Protein AF-A0A6V8NPW7-F1 (afdb_monomer_lite)

InterPro domains:
  IPR004839 Aminotransferase, class I/classII, large domain [PF00155] (4-64)
  IPR015421 Pyridoxal phosphate-dependent transferase, major domain [G3DSA:3.40.640.10] (4-66)
  IPR015424 Pyridoxal phosphate-dependent transferase [SSF53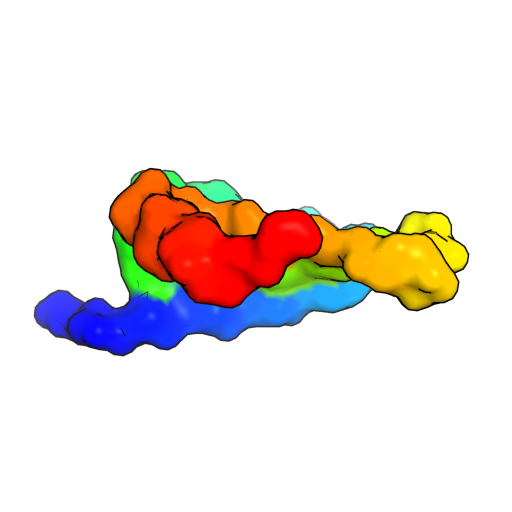383] (4-65)

Sequence (66 aa):
MTETLVVVDEAYGEFCPTSVIDLTNRHANLAVVKTFSKALRLAGARVGVLVASEPIVKEVQKVKLP

Structure (mmCIF, N/CA/C/O backbone):
data_AF-A0A6V8NPW7-F1
#
_entry.id   AF-A0A6V8NPW7-F1
#
loop_
_atom_site.group_PDB
_atom_site.id
_atom_site.type_symbol
_atom_site.label_atom_id
_atom_site.label_alt_id
_atom_site.label_comp_id
_atom_site.label_asym_id
_atom_site.label_entity_id
_atom_site.label_seq_id
_atom_site.pdbx_PDB_ins_code
_atom_site.Cartn_x
_atom_site.Cartn_y
_atom_site.Cartn_z
_atom_site.occupancy
_atom_site.B_iso_or_equiv
_atom_site.auth_seq_id
_atom_site.auth_comp_id
_atom_site.auth_asym_id
_atom_site.auth_atom_id
_atom_site.pdbx_PDB_model_num
ATOM 1 N N . MET A 1 1 ? -19.633 -12.921 7.046 1.00 51.00 1 MET A N 1
ATOM 2 C CA . MET A 1 1 ? -18.690 -11.932 6.484 1.00 51.00 1 MET A CA 1
ATOM 3 C C . MET A 1 1 ? -17.318 -12.317 6.994 1.00 51.00 1 MET A C 1
ATOM 5 O O . MET A 1 1 ? -17.212 -12.614 8.173 1.00 51.00 1 MET A O 1
ATOM 9 N N . THR A 1 2 ? -16.320 -12.463 6.130 1.00 51.28 2 THR A N 1
ATOM 10 C CA . THR A 1 2 ? -14.977 -12.868 6.561 1.00 51.28 2 THR A CA 1
ATOM 11 C C . THR A 1 2 ? -14.357 -11.753 7.403 1.00 51.28 2 THR A C 1
ATOM 13 O O . THR A 1 2 ? -14.092 -10.668 6.900 1.00 51.28 2 THR A O 1
ATOM 16 N N . GLU A 1 3 ? -14.145 -12.023 8.690 1.00 76.19 3 GLU A N 1
ATOM 17 C CA . GLU A 1 3 ? -13.604 -11.079 9.685 1.00 76.19 3 GLU A CA 1
ATOM 18 C C . GLU A 1 3 ? -12.074 -10.929 9.623 1.00 76.19 3 GLU A C 1
ATOM 20 O O . GLU A 1 3 ? -11.431 -10.471 10.562 1.00 76.19 3 GLU A O 1
ATOM 25 N N . THR A 1 4 ? -11.456 -11.350 8.522 1.00 93.56 4 THR A N 1
ATOM 26 C CA . THR A 1 4 ? -10.001 -11.398 8.383 1.00 93.56 4 THR A CA 1
ATOM 27 C C . THR A 1 4 ? -9.518 -10.253 7.507 1.00 93.56 4 THR A C 1
ATOM 29 O O . THR A 1 4 ? -10.045 -10.033 6.414 1.00 93.56 4 THR A O 1
ATOM 32 N N . LEU A 1 5 ? -8.494 -9.541 7.977 1.00 95.62 5 LEU A N 1
ATOM 33 C CA . LEU A 1 5 ? -7.754 -8.573 7.175 1.00 95.62 5 LEU A CA 1
ATOM 34 C C . LEU A 1 5 ? -7.027 -9.304 6.038 1.00 95.62 5 LEU A C 1
ATOM 36 O O . LEU A 1 5 ? -6.221 -10.200 6.286 1.00 95.62 5 LEU A O 1
ATOM 40 N N . VAL A 1 6 ? -7.291 -8.901 4.798 1.00 97.31 6 VAL A N 1
ATOM 41 C CA . VAL A 1 6 ? -6.566 -9.364 3.614 1.00 97.31 6 VAL A CA 1
ATOM 42 C C . VAL A 1 6 ? -5.528 -8.312 3.255 1.00 97.31 6 VAL A C 1
ATOM 44 O O . VAL A 1 6 ? -5.868 -7.151 3.037 1.00 97.31 6 VAL A O 1
ATOM 47 N N . VAL A 1 7 ? -4.265 -8.724 3.175 1.00 98.06 7 VAL A N 1
ATOM 48 C CA . VAL A 1 7 ? -3.164 -7.859 2.743 1.00 98.06 7 VAL A CA 1
ATOM 49 C C . VAL A 1 7 ? -2.632 -8.374 1.414 1.00 98.06 7 VAL A C 1
ATOM 51 O O . VAL A 1 7 ? -2.197 -9.520 1.323 1.00 98.06 7 VAL A O 1
ATOM 54 N N . VAL A 1 8 ? -2.668 -7.528 0.388 1.00 98.25 8 VAL A N 1
ATOM 55 C CA . VAL A 1 8 ? -2.079 -7.811 -0.922 1.00 98.25 8 VAL A CA 1
ATOM 56 C C . VAL A 1 8 ? -0.776 -7.032 -1.047 1.00 98.25 8 VAL A C 1
ATOM 58 O O . VAL A 1 8 ? -0.768 -5.802 -0.985 1.00 98.25 8 VAL A O 1
ATOM 61 N N . ASP A 1 9 ? 0.329 -7.754 -1.214 1.00 98.19 9 ASP A N 1
ATOM 62 C CA . ASP A 1 9 ? 1.646 -7.168 -1.453 1.00 98.19 9 ASP A CA 1
ATOM 63 C C . ASP A 1 9 ? 1.880 -6.967 -2.954 1.00 98.19 9 ASP A C 1
ATOM 65 O O . ASP A 1 9 ? 2.144 -7.910 -3.700 1.00 98.19 9 ASP A O 1
ATOM 69 N N . GLU A 1 10 ? 1.781 -5.713 -3.394 1.00 98.12 10 GLU A N 1
ATOM 70 C CA . GLU A 1 10 ? 2.087 -5.275 -4.752 1.00 98.12 10 GLU A CA 1
ATOM 71 C C . GLU A 1 10 ? 3.513 -4.704 -4.859 1.00 98.12 10 GLU A C 1
ATOM 73 O O . GLU A 1 10 ? 3.745 -3.701 -5.536 1.00 98.12 10 GLU A O 1
ATOM 78 N N . ALA A 1 11 ? 4.513 -5.345 -4.240 1.00 97.56 11 ALA A N 1
ATOM 79 C CA . ALA A 1 11 ? 5.918 -4.939 -4.368 1.00 97.56 11 ALA A CA 1
ATOM 80 C C . ALA A 1 11 ? 6.434 -4.880 -5.822 1.00 97.56 11 ALA A C 1
ATOM 82 O O . ALA A 1 11 ? 7.407 -4.178 -6.099 1.00 97.56 11 ALA A O 1
ATOM 83 N N . TYR A 1 12 ? 5.803 -5.627 -6.731 1.00 97.19 12 TYR A N 1
ATOM 84 C CA . TYR A 1 12 ? 6.079 -5.629 -8.171 1.00 97.19 12 TYR A CA 1
ATOM 85 C C . TYR A 1 12 ? 4.875 -5.149 -8.998 1.00 97.19 12 TYR A C 1
ATOM 87 O O . TYR A 1 12 ? 4.826 -5.402 -10.201 1.00 97.19 12 TYR A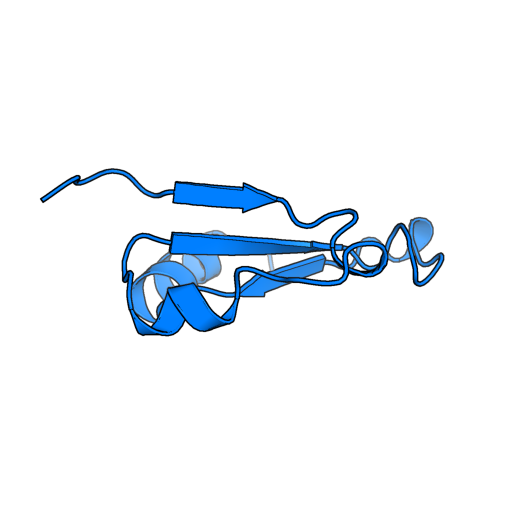 O 1
ATOM 95 N N . GLY A 1 13 ? 3.901 -4.476 -8.373 1.00 96.69 13 GLY A N 1
ATOM 96 C CA . GLY A 1 13 ? 2.661 -4.058 -9.032 1.00 96.69 13 GLY A CA 1
ATOM 97 C C . GLY A 1 13 ? 2.899 -3.169 -10.253 1.00 96.69 13 GLY A C 1
ATOM 98 O O . GLY A 1 13 ? 2.164 -3.259 -11.227 1.00 96.69 13 GLY A O 1
ATOM 99 N N . GLU A 1 14 ? 3.975 -2.381 -10.258 1.00 96.38 14 GLU A N 1
ATOM 100 C CA . GLU A 1 14 ? 4.375 -1.530 -11.388 1.00 96.38 14 GLU A CA 1
ATOM 101 C C . GLU A 1 14 ? 4.788 -2.311 -12.651 1.00 96.38 14 GLU A C 1
ATOM 103 O O . GLU A 1 14 ? 4.889 -1.718 -13.722 1.00 96.38 14 GLU A O 1
ATOM 108 N N . PHE A 1 15 ? 5.031 -3.622 -12.549 1.00 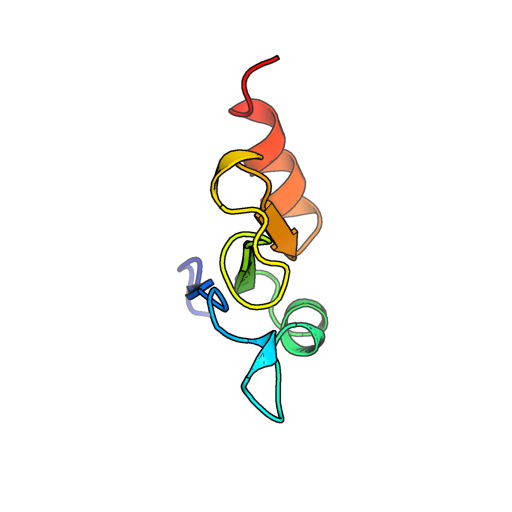97.19 15 PHE A N 1
ATOM 109 C CA . PHE A 1 15 ? 5.330 -4.499 -13.689 1.00 97.19 15 PHE A CA 1
ATOM 110 C C . PHE A 1 15 ? 4.111 -5.316 -14.148 1.00 97.19 15 PHE A C 1
ATOM 112 O O . PHE A 1 15 ? 4.217 -6.110 -15.082 1.00 97.19 15 PHE A O 1
ATOM 119 N N . CYS A 1 16 ? 2.962 -5.145 -13.490 1.00 95.69 16 CYS A N 1
ATOM 120 C CA . CYS A 1 16 ? 1.707 -5.811 -13.808 1.00 95.69 16 CYS A CA 1
ATOM 121 C C . CYS A 1 16 ? 0.762 -4.826 -14.521 1.00 95.69 16 CYS A C 1
ATOM 123 O O . CYS A 1 16 ? 0.704 -3.658 -14.139 1.00 95.69 16 CYS A O 1
ATOM 125 N N . PRO A 1 17 ? -0.028 -5.262 -15.520 1.00 95.50 17 PRO A N 1
ATOM 126 C CA . PRO A 1 17 ? -1.024 -4.398 -16.159 1.00 95.50 17 PRO A CA 1
ATOM 127 C C . PRO A 1 17 ? -2.202 -4.027 -15.244 1.00 95.50 17 PRO A C 1
ATOM 129 O O . PRO A 1 17 ? -2.988 -3.149 -15.590 1.00 95.50 17 PRO A O 1
ATOM 132 N N . THR A 1 18 ? -2.363 -4.701 -14.103 1.00 96.44 18 THR A N 1
ATOM 133 C CA . THR A 1 18 ? -3.512 -4.533 -13.207 1.00 96.44 18 THR A CA 1
ATOM 134 C C . THR A 1 18 ? -3.079 -4.417 -11.753 1.00 96.44 18 THR A C 1
ATOM 136 O O . THR A 1 18 ? -2.185 -5.139 -11.313 1.00 96.44 18 THR A O 1
ATOM 139 N N . SER A 1 19 ? -3.784 -3.573 -11.003 1.00 97.06 19 SER A N 1
ATOM 140 C CA . SER A 1 19 ? -3.669 -3.429 -9.552 1.00 97.06 19 SER A CA 1
ATOM 141 C C . SER A 1 19 ? -5.028 -3.674 -8.900 1.00 97.06 19 SER A C 1
ATOM 143 O O . SER A 1 19 ? -6.070 -3.441 -9.516 1.00 97.06 19 SER A O 1
ATOM 145 N N . VAL A 1 20 ? -5.025 -4.132 -7.650 1.00 97.12 20 VAL A N 1
ATOM 146 C CA . VAL A 1 20 ? -6.244 -4.346 -6.859 1.00 97.12 20 VAL A CA 1
ATOM 147 C C . VAL A 1 20 ? -6.584 -3.165 -5.947 1.00 97.12 20 VAL A C 1
ATOM 149 O O . VAL A 1 20 ? -7.514 -3.273 -5.152 1.00 97.12 20 VAL A O 1
ATOM 152 N N . ILE A 1 21 ? -5.880 -2.032 -6.060 1.00 97.00 21 ILE A N 1
ATOM 153 C CA . ILE A 1 21 ? -6.132 -0.827 -5.248 1.00 97.00 21 ILE A CA 1
ATOM 154 C C . ILE A 1 21 ? -7.603 -0.404 -5.297 1.00 97.00 21 ILE A C 1
ATOM 156 O O . ILE A 1 21 ? -8.194 -0.167 -4.253 1.00 97.00 21 ILE A O 1
ATOM 160 N N . ASP A 1 22 ? -8.248 -0.402 -6.464 1.00 96.69 22 ASP A N 1
ATOM 161 C CA . ASP A 1 22 ? -9.654 0.018 -6.567 1.00 96.69 22 ASP A CA 1
ATOM 162 C C . ASP A 1 22 ? -10.620 -0.881 -5.775 1.00 96.69 22 ASP A C 1
ATOM 164 O O . ASP A 1 22 ? -11.734 -0.469 -5.434 1.00 96.69 22 ASP A O 1
ATOM 168 N N . LEU A 1 23 ? -10.205 -2.108 -5.436 1.00 97.19 23 LEU A N 1
ATOM 169 C CA . LEU A 1 23 ? -10.981 -3.007 -4.587 1.00 97.19 23 LEU A CA 1
ATOM 170 C C . LEU A 1 23 ? -11.051 -2.530 -3.133 1.00 97.19 23 LEU A C 1
ATOM 172 O O . LEU A 1 23 ? -12.005 -2.902 -2.446 1.00 97.19 23 LEU A O 1
ATOM 176 N N . THR A 1 24 ? -10.127 -1.681 -2.665 1.00 96.75 24 THR A N 1
ATOM 177 C CA . THR A 1 24 ? -10.187 -1.123 -1.300 1.00 96.75 24 THR A CA 1
ATOM 178 C C . THR A 1 24 ? -11.406 -0.221 -1.105 1.00 96.75 24 THR A C 1
ATOM 180 O O . THR A 1 24 ? -11.858 -0.044 0.022 1.00 96.75 24 THR A O 1
ATOM 183 N N . ASN A 1 25 ? -11.998 0.290 -2.192 1.00 95.62 25 ASN A N 1
ATOM 184 C CA . ASN A 1 25 ? -13.267 1.026 -2.154 1.00 95.62 25 ASN A CA 1
ATOM 185 C C . ASN A 1 25 ? -14.482 0.115 -1.904 1.00 95.62 25 ASN A C 1
ATOM 187 O O . ASN A 1 25 ? -15.540 0.592 -1.504 1.00 95.62 25 ASN A O 1
ATOM 191 N N . ARG A 1 26 ? -14.353 -1.194 -2.168 1.00 95.94 26 ARG A N 1
ATOM 192 C CA . ARG A 1 26 ? -15.439 -2.186 -2.056 1.00 95.94 26 ARG A CA 1
ATOM 193 C C . ARG A 1 26 ? -15.278 -3.121 -0.859 1.00 95.94 26 ARG A C 1
ATOM 195 O O . ARG A 1 26 ? -16.273 -3.637 -0.355 1.00 95.94 26 ARG A O 1
ATOM 202 N N . HIS A 1 27 ? -14.047 -3.340 -0.402 1.00 95.75 27 HIS A N 1
ATOM 203 C CA . HIS A 1 27 ? -13.724 -4.256 0.687 1.00 95.75 27 HIS A CA 1
ATOM 204 C C . HIS A 1 27 ? -13.022 -3.514 1.822 1.00 95.75 27 HIS A C 1
ATOM 206 O O . HIS A 1 27 ? -11.832 -3.219 1.754 1.00 95.75 27 HIS A O 1
ATOM 212 N N . ALA A 1 28 ? -13.763 -3.251 2.901 1.00 95.56 28 ALA A N 1
ATOM 213 C CA . ALA A 1 28 ? -13.240 -2.537 4.063 1.00 95.56 28 ALA A CA 1
ATOM 214 C C . ALA A 1 28 ? -12.118 -3.295 4.797 1.00 95.56 28 ALA A C 1
ATOM 216 O O . ALA A 1 28 ? -11.353 -2.661 5.518 1.00 95.56 28 ALA A O 1
ATOM 217 N N . ASN A 1 29 ? -12.016 -4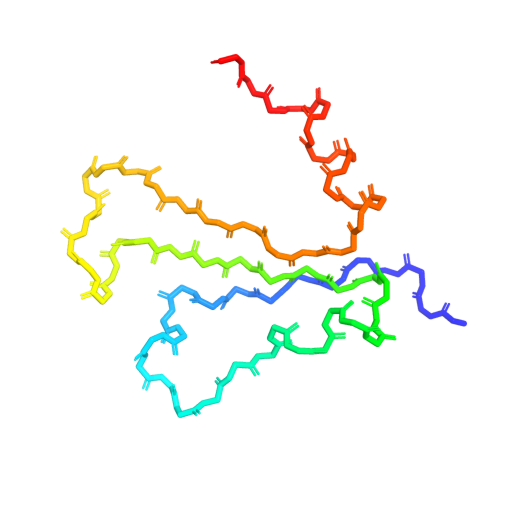.616 4.602 1.00 96.31 29 ASN A N 1
ATOM 218 C CA . ASN A 1 29 ? -10.998 -5.506 5.164 1.00 96.31 29 ASN A CA 1
ATOM 219 C C . ASN A 1 29 ? -9.819 -5.776 4.206 1.00 96.31 29 ASN A C 1
ATOM 221 O O . ASN A 1 29 ? -9.074 -6.726 4.435 1.00 96.31 29 ASN A O 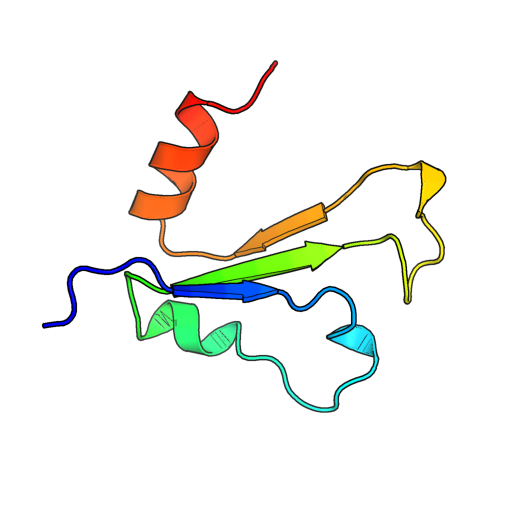1
ATOM 225 N N . LEU A 1 30 ? -9.663 -4.996 3.129 1.00 97.56 30 LEU A N 1
ATOM 226 C CA . LEU A 1 30 ? -8.547 -5.115 2.189 1.00 97.56 30 LEU A CA 1
ATOM 227 C C . LEU A 1 30 ? -7.527 -3.991 2.401 1.00 97.56 30 LEU A C 1
ATOM 229 O O . LEU A 1 30 ? -7.878 -2.812 2.473 1.00 97.56 30 LEU A O 1
ATOM 233 N N . ALA A 1 31 ? -6.256 -4.374 2.427 1.00 98.12 31 ALA A N 1
ATOM 234 C CA . ALA A 1 31 ? -5.107 -3.488 2.414 1.00 98.12 31 ALA A CA 1
ATOM 235 C C . ALA A 1 31 ? -4.164 -3.868 1.267 1.00 98.12 31 ALA A C 1
ATOM 237 O O . ALA A 1 31 ? -3.852 -5.042 1.078 1.00 98.12 31 ALA A O 1
ATOM 238 N N . VAL A 1 32 ? -3.678 -2.877 0.527 1.00 98.56 32 VAL A N 1
ATOM 239 C CA . VAL A 1 32 ? -2.674 -3.051 -0.527 1.00 98.56 32 VAL A CA 1
ATOM 240 C C . VAL A 1 32 ? -1.403 -2.327 -0.114 1.00 98.56 32 VAL A C 1
ATOM 242 O O . VAL A 1 32 ? -1.447 -1.144 0.224 1.00 98.56 32 VAL A O 1
ATOM 245 N N . VAL A 1 33 ? -0.268 -3.022 -0.138 1.00 98.44 33 VAL A N 1
ATOM 246 C CA . VAL A 1 33 ? 1.046 -2.424 0.136 1.00 98.44 33 VAL A CA 1
ATOM 247 C C . VAL A 1 33 ? 1.879 -2.356 -1.135 1.00 98.44 33 VAL A C 1
ATOM 249 O O . VAL A 1 33 ? 1.864 -3.281 -1.941 1.00 98.44 33 VAL A O 1
ATOM 252 N N . LYS A 1 34 ? 2.618 -1.259 -1.315 1.00 98.06 34 LYS A N 1
ATOM 253 C CA . LYS A 1 34 ? 3.575 -1.094 -2.420 1.00 98.06 34 LYS A CA 1
ATOM 254 C C . LYS A 1 34 ? 4.909 -0.560 -1.920 1.00 98.06 34 LYS A C 1
ATOM 256 O O . LYS A 1 34 ? 5.011 0.018 -0.834 1.00 98.06 34 LYS A O 1
ATOM 261 N N . THR A 1 35 ? 5.942 -0.696 -2.748 1.00 98.19 35 THR A N 1
ATOM 262 C CA . THR A 1 35 ? 7.292 -0.215 -2.439 1.00 98.19 35 THR A CA 1
ATOM 263 C C . THR A 1 35 ? 7.900 0.584 -3.582 1.00 98.19 35 THR A C 1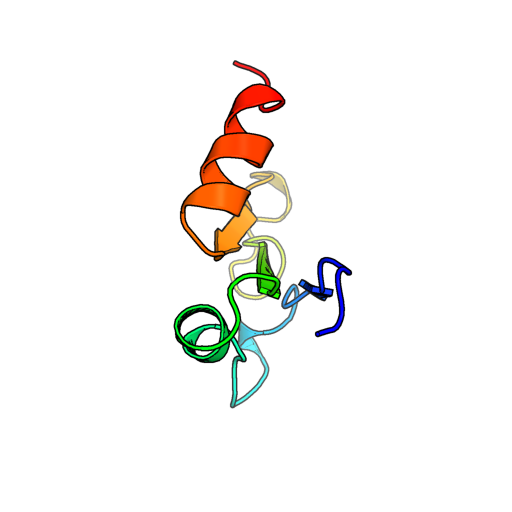
ATOM 265 O O . THR A 1 35 ? 7.721 0.273 -4.752 1.00 98.19 35 THR A O 1
ATOM 268 N N . PHE A 1 36 ? 8.737 1.558 -3.233 1.00 98.12 36 PHE A N 1
ATOM 269 C CA . PHE A 1 36 ? 9.549 2.310 -4.190 1.00 98.12 36 PHE A CA 1
ATOM 270 C C . PHE A 1 36 ? 10.861 1.569 -4.533 1.00 98.12 36 PHE A C 1
ATOM 272 O O . PHE A 1 36 ? 11.662 2.021 -5.349 1.00 98.12 36 PHE A O 1
ATOM 279 N N . SER A 1 37 ? 11.097 0.397 -3.931 1.00 98.19 37 SER A N 1
ATOM 280 C CA . SER A 1 37 ? 12.367 -0.329 -4.044 1.00 98.19 37 SER A CA 1
ATOM 281 C C . SER A 1 37 ? 12.634 -0.933 -5.424 1.00 98.19 37 SER A C 1
ATOM 283 O O . SER A 1 37 ? 13.792 -1.186 -5.750 1.00 98.19 37 SER A O 1
ATOM 285 N N . LYS A 1 38 ? 11.584 -1.228 -6.202 1.00 96.19 38 LYS A N 1
ATOM 286 C CA . LYS A 1 38 ? 11.682 -2.025 -7.434 1.00 96.19 38 LYS A CA 1
ATOM 287 C C . LYS A 1 38 ? 11.659 -1.136 -8.673 1.00 96.19 38 LYS A C 1
ATOM 289 O O . LYS A 1 38 ? 12.717 -0.685 -9.102 1.00 96.19 38 LYS A O 1
ATOM 294 N N . ALA A 1 39 ? 10.478 -0.828 -9.207 1.00 96.25 39 ALA A N 1
ATOM 295 C CA . ALA A 1 39 ? 10.338 -0.038 -10.431 1.00 96.25 39 ALA A CA 1
ATOM 296 C C . ALA A 1 39 ? 11.023 1.334 -10.348 1.00 96.25 39 ALA A C 1
ATOM 298 O O . ALA A 1 39 ? 11.605 1.794 -11.326 1.00 96.25 39 ALA A O 1
ATOM 299 N N . LEU A 1 40 ? 11.031 1.945 -9.160 1.00 96.56 40 LEU A N 1
ATOM 300 C CA . LEU A 1 40 ? 11.614 3.268 -8.937 1.00 96.56 40 LEU A CA 1
ATOM 301 C C . LEU A 1 40 ? 13.091 3.238 -8.512 1.00 96.56 40 LEU A C 1
ATOM 303 O O . LEU A 1 40 ? 13.688 4.296 -8.362 1.00 96.56 40 LEU A O 1
ATOM 307 N N . ARG A 1 41 ? 13.715 2.060 -8.349 1.00 97.31 41 ARG A N 1
ATOM 308 C CA . ARG A 1 41 ? 15.135 1.903 -7.952 1.00 97.31 41 ARG A CA 1
ATOM 309 C C . ARG A 1 41 ? 15.512 2.602 -6.632 1.00 97.31 41 ARG A C 1
ATOM 311 O O . ARG A 1 41 ? 16.686 2.847 -6.373 1.00 97.31 41 ARG A O 1
ATOM 318 N N . LEU A 1 42 ? 14.542 2.872 -5.756 1.00 97.75 42 LEU A N 1
ATOM 319 C CA . LEU A 1 42 ? 14.740 3.570 -4.480 1.00 97.75 42 LEU A CA 1
ATOM 320 C C . LEU A 1 42 ? 14.845 2.600 -3.294 1.00 97.75 42 LEU A C 1
ATOM 322 O O . LEU A 1 42 ? 14.357 2.880 -2.199 1.00 97.75 42 LEU A O 1
ATOM 326 N N . ALA A 1 43 ? 15.492 1.446 -3.483 1.00 97.25 43 ALA A N 1
ATOM 327 C CA . ALA A 1 43 ? 15.603 0.437 -2.427 1.00 97.25 43 ALA A CA 1
ATOM 328 C C . ALA A 1 43 ? 16.286 0.987 -1.166 1.00 97.25 43 ALA A C 1
ATOM 330 O O . ALA A 1 43 ? 15.849 0.669 -0.060 1.00 97.25 43 ALA A O 1
ATOM 331 N N . GLY A 1 44 ? 17.292 1.854 -1.332 1.00 97.75 44 GLY A N 1
ATOM 332 C CA . GLY A 1 44 ? 18.007 2.509 -0.233 1.00 97.75 44 GLY A CA 1
ATOM 333 C C . GLY A 1 44 ? 17.199 3.577 0.509 1.00 97.75 44 GLY A C 1
ATOM 334 O O . GLY A 1 44 ? 17.464 3.814 1.679 1.00 97.75 44 GLY A O 1
ATOM 335 N N . ALA A 1 45 ? 16.175 4.170 -0.117 1.00 97.62 45 ALA A N 1
ATOM 336 C CA . ALA A 1 45 ? 15.355 5.210 0.512 1.00 97.62 45 ALA A CA 1
ATOM 337 C C . ALA A 1 45 ? 14.375 4.654 1.558 1.00 97.62 45 ALA A C 1
ATOM 339 O O . ALA A 1 45 ? 13.835 5.407 2.359 1.00 97.62 45 ALA A O 1
ATOM 340 N N . ARG A 1 46 ? 14.134 3.333 1.544 1.00 95.94 46 ARG A N 1
ATOM 341 C CA . ARG A 1 46 ? 13.240 2.634 2.485 1.00 95.94 46 ARG A CA 1
ATOM 342 C C . ARG A 1 46 ? 11.808 3.192 2.522 1.00 95.94 46 ARG A C 1
ATOM 344 O O . ARG A 1 46 ? 11.165 3.175 3.564 1.00 95.94 46 ARG A O 1
ATOM 351 N N . VAL A 1 47 ? 11.287 3.627 1.373 1.00 96.88 47 VAL A N 1
ATOM 352 C CA . VAL A 1 47 ? 9.928 4.181 1.248 1.00 96.88 47 VAL A CA 1
ATOM 353 C C . VAL A 1 47 ? 8.945 3.139 0.700 1.00 96.88 47 VAL A C 1
ATOM 355 O O . VAL A 1 47 ? 9.241 2.398 -0.247 1.00 96.88 47 VAL A O 1
ATOM 358 N N . GLY A 1 48 ? 7.751 3.106 1.291 1.00 96.12 48 GLY A N 1
ATOM 359 C CA . GLY A 1 48 ? 6.609 2.301 0.865 1.00 96.12 48 GLY A CA 1
ATOM 360 C C . GLY A 1 48 ? 5.289 3.017 1.143 1.00 96.12 48 GLY A C 1
ATOM 361 O O . GLY A 1 48 ? 5.272 4.079 1.766 1.00 96.12 48 GLY A O 1
ATOM 362 N N . VAL A 1 49 ? 4.192 2.437 0.665 1.00 97.00 49 VAL A N 1
ATOM 363 C CA . VAL A 1 49 ? 2.836 2.974 0.837 1.00 97.00 49 VAL A CA 1
ATOM 364 C C . VAL A 1 49 ? 1.861 1.853 1.184 1.00 97.00 49 VAL A C 1
ATOM 366 O O . VAL A 1 49 ? 2.017 0.724 0.722 1.00 97.00 49 VAL A O 1
ATOM 369 N N . LEU A 1 50 ? 0.862 2.189 1.995 1.00 97.75 50 LEU A N 1
ATOM 370 C CA . LEU A 1 50 ? -0.293 1.364 2.323 1.00 97.75 50 LEU A CA 1
ATOM 371 C C . LEU A 1 50 ? -1.545 2.085 1.816 1.00 97.75 50 LEU A C 1
ATOM 373 O O . LEU A 1 50 ? -1.751 3.252 2.150 1.00 97.75 50 LEU A O 1
ATOM 377 N N . VAL A 1 51 ? -2.384 1.387 1.056 1.00 98.25 51 VAL A N 1
ATOM 378 C CA . VAL A 1 51 ? -3.713 1.850 0.647 1.00 98.25 51 VAL A CA 1
ATOM 379 C C . VAL A 1 51 ? -4.747 0.910 1.254 1.00 98.25 51 VAL A C 1
ATOM 381 O O . VAL A 1 51 ? -4.711 -0.295 1.018 1.00 98.25 51 VAL A O 1
ATOM 384 N N . ALA A 1 52 ? -5.636 1.445 2.085 1.00 97.94 52 ALA A N 1
ATOM 385 C CA . ALA A 1 52 ? -6.665 0.688 2.789 1.00 97.94 52 ALA A CA 1
ATOM 386 C C . ALA A 1 52 ? -7.819 1.618 3.191 1.00 97.94 52 ALA A C 1
ATOM 388 O O . ALA A 1 52 ? -7.740 2.836 3.011 1.00 97.94 52 ALA A O 1
ATOM 389 N N . SER A 1 53 ? -8.881 1.051 3.764 1.00 96.75 53 SER A N 1
ATOM 390 C CA . SER A 1 53 ? -9.978 1.829 4.344 1.00 96.75 53 SER A CA 1
ATOM 391 C C . SER A 1 53 ? -9.499 2.723 5.501 1.00 96.75 53 SER A C 1
ATOM 393 O O . SER A 1 53 ? -8.534 2.403 6.201 1.00 96.75 53 SER A O 1
ATOM 395 N N . GLU A 1 54 ? -10.189 3.844 5.734 1.00 96.94 54 GLU A N 1
ATOM 396 C CA . GLU A 1 54 ? -9.835 4.799 6.796 1.00 96.94 54 GLU A CA 1
ATOM 397 C C . GLU A 1 54 ? -9.690 4.150 8.191 1.00 96.94 54 GLU A C 1
ATOM 399 O O . GLU A 1 54 ? -8.713 4.469 8.875 1.00 96.94 54 GLU A O 1
ATOM 404 N N . PRO A 1 55 ? -10.566 3.214 8.624 1.00 95.56 55 PRO A N 1
ATOM 405 C CA . PRO A 1 55 ? -10.382 2.514 9.894 1.00 95.56 55 PRO A CA 1
ATOM 406 C C . PRO A 1 55 ? -9.048 1.764 9.977 1.00 95.56 55 PRO A C 1
ATOM 408 O O . PRO A 1 55 ? -8.342 1.900 10.972 1.00 95.56 55 PRO A O 1
ATOM 411 N N . ILE A 1 56 ? -8.653 1.037 8.922 1.00 96.19 56 ILE A N 1
ATOM 412 C CA . ILE A 1 56 ? -7.373 0.310 8.890 1.00 96.19 56 ILE A CA 1
ATOM 413 C C . ILE A 1 56 ? -6.200 1.290 8.969 1.00 96.19 56 ILE A C 1
ATOM 415 O O . ILE A 1 56 ? -5.272 1.081 9.751 1.00 96.19 56 ILE A O 1
ATOM 419 N N . VAL A 1 57 ? -6.238 2.375 8.189 1.00 97.31 57 VAL A N 1
ATOM 420 C CA . VAL A 1 57 ? -5.164 3.382 8.182 1.00 97.31 57 VAL A CA 1
ATOM 421 C C . VAL A 1 57 ? -4.987 4.002 9.571 1.00 97.31 57 VAL A C 1
ATOM 423 O O . VAL A 1 57 ? -3.852 4.137 10.032 1.00 97.31 57 VAL A O 1
ATOM 426 N N . LYS A 1 58 ? -6.088 4.320 10.266 1.00 97.00 58 LYS A N 1
ATOM 427 C CA . LYS A 1 58 ? -6.048 4.848 11.639 1.00 97.00 58 LYS A CA 1
ATOM 428 C C . LYS A 1 58 ? -5.415 3.865 12.620 1.00 97.00 58 LYS A C 1
ATOM 430 O O . LYS A 1 58 ? -4.603 4.290 13.436 1.00 97.00 58 LYS A O 1
ATOM 435 N N . GLU A 1 59 ? -5.736 2.574 12.541 1.00 96.25 59 GLU A N 1
ATOM 436 C CA . GLU A 1 59 ? -5.111 1.563 13.408 1.00 96.25 59 GLU A CA 1
ATOM 437 C C . GLU A 1 59 ? -3.602 1.440 13.153 1.00 96.25 59 GLU A C 1
ATOM 439 O O . GLU A 1 59 ? -2.814 1.416 14.098 1.00 96.25 59 GLU A O 1
ATOM 444 N N . VAL A 1 60 ? -3.174 1.455 11.887 1.00 96.12 60 VAL A N 1
ATOM 445 C CA . VAL A 1 60 ? -1.746 1.396 11.525 1.00 96.12 60 VAL A CA 1
ATOM 446 C C . VAL A 1 60 ? -0.990 2.639 12.005 1.00 96.12 60 VAL A C 1
ATOM 448 O O . VAL A 1 60 ? 0.142 2.534 12.476 1.00 96.12 60 VAL A O 1
ATOM 451 N N . GLN A 1 61 ? -1.604 3.822 11.936 1.00 95.88 61 GLN A N 1
ATOM 452 C CA . GLN A 1 61 ? -0.981 5.064 12.403 1.00 95.88 61 GLN A CA 1
ATOM 453 C C . GLN A 1 61 ? -0.670 5.058 13.905 1.00 95.88 61 GLN A C 1
ATOM 455 O O . GLN A 1 61 ? 0.312 5.678 14.303 1.00 95.88 61 GLN A O 1
ATOM 460 N N . LYS A 1 62 ? -1.437 4.330 14.729 1.00 96.50 62 LYS A N 1
ATOM 461 C CA . LYS A 1 62 ? -1.183 4.230 16.180 1.00 96.50 62 LYS A CA 1
ATOM 462 C C . LYS A 1 62 ? 0.140 3.541 16.516 1.00 96.50 62 LYS A C 1
ATOM 464 O O . LYS A 1 62 ? 0.711 3.815 17.564 1.00 96.50 62 LYS A O 1
ATOM 469 N N . VAL A 1 63 ? 0.606 2.638 15.651 1.00 95.94 63 VAL A N 1
ATOM 470 C CA . VAL A 1 63 ? 1.850 1.868 15.845 1.00 95.94 63 VAL A CA 1
ATOM 471 C C . VAL A 1 63 ? 3.007 2.381 14.988 1.00 95.94 63 VAL A C 1
ATOM 473 O O . VAL A 1 63 ? 4.116 1.850 15.058 1.00 95.94 63 VAL A O 1
ATOM 476 N N . LYS A 1 64 ? 2.769 3.409 14.165 1.00 90.12 64 LYS A N 1
ATOM 477 C CA . LYS A 1 64 ? 3.812 4.042 13.365 1.00 90.12 64 LYS A CA 1
ATOM 478 C C . LYS A 1 64 ? 4.758 4.800 14.301 1.00 90.12 64 LYS A C 1
ATOM 480 O O . LYS A 1 64 ? 4.328 5.661 15.062 1.00 90.12 64 LYS A O 1
ATOM 485 N N . LEU A 1 65 ? 6.046 4.475 14.222 1.00 85.19 65 LEU A N 1
ATOM 486 C CA . LEU A 1 65 ? 7.091 5.197 14.945 1.00 85.19 65 LEU A CA 1
ATOM 487 C C . LEU A 1 65 ? 7.164 6.663 14.461 1.00 85.19 65 LEU A C 1
ATOM 489 O O . LEU A 1 65 ? 6.873 6.909 13.283 1.00 85.19 65 LEU A O 1
ATOM 493 N N . PRO A 1 66 ? 7.507 7.615 15.350 1.00 72.62 66 PRO A N 1
ATOM 494 C CA . PRO A 1 66 ? 7.680 9.024 14.994 1.00 72.62 66 PRO A CA 1
ATOM 495 C C . PRO A 1 66 ? 8.725 9.236 13.891 1.00 72.62 66 PRO A C 1
ATOM 497 O O . PRO A 1 66 ? 9.736 8.495 13.871 1.00 72.62 66 PRO A O 1
#

Foldseek 3Di:
DPPAQAEAEPQVVVVPPDDCLVCLVVDQSYKYKYDCCPPVVVVVVPDIDIRHHPVVVVVVVVPDDD

Organism: NCBI:txid2754717

Radius of gyration: 12.95 Å; chains: 1; bounding box: 37×22×32 Å

Secondary structure (DSSP, 8-state):
---S-EEEE-TTGGGSS--SGGGGGT-TTEEEEEETTSTT--GGGT-EEEEE-HHHHHHHHHH---

pLDDT: mean 94.57, std 8.78, range [51.0, 98.56]